Protein AF-A0A523X167-F1 (afdb_monomer)

pLDDT: mean 86.19, std 8.39, range [55.31, 96.5]

Sequence (104 aa):
MRIRGDSLAAKPEFFGSTLERIMFLKKIFFRIPFRYQFQLIYELFSRGAWRDGSVGLAWARLRVEVWRMIELKKKEIILTGSEPEIPKPPKGNFDSRLQSSDLQ

Radius of gyration: 19.82 Å; Cα contacts (8 Å, |Δi|>4): 57; chains: 1; bounding box: 40×54×38 Å

Solvent-accessible surface area (backbone atoms only — not comparable to full-atom values): 6371 Å² total; per-residue (Å²): 133,65,89,86,65,68,77,68,97,51,68,60,30,86,92,54,56,76,66,18,33,51,39,30,50,62,64,48,48,82,76,45,83,65,42,60,57,55,48,34,51,42,39,26,67,78,70,44,24,60,79,54,46,71,60,22,47,51,51,31,49,51,55,41,47,54,56,50,51,54,51,52,53,52,51,51,31,68,75,68,72,52,82,81,82,76,81,76,74,76,85,72,79,78,58,70,72,65,76,72,40,97,87,118

Foldseek 3Di:
DDLVPDDQPDDQDCPDPPSNVVVVCVVCLVVDPPSLVVQLVCQCPVVVLVVVPPVSNVVSVVVSVVVVVVVVVSVVCVVVVDDDDDDDPPPDDPPPVVVPDPPD

Structure (mmCIF, N/CA/C/O backbone):
data_AF-A0A523X167-F1
#
_entry.id   AF-A0A523X167-F1
#
loop_
_atom_site.group_PDB
_atom_site.id
_atom_site.type_symbol
_atom_site.label_atom_id
_atom_site.label_alt_id
_atom_site.label_comp_id
_atom_site.label_asym_id
_atom_site.label_entity_id
_atom_site.label_seq_id
_atom_site.pdbx_PDB_ins_code
_atom_site.Cartn_x
_atom_site.Cartn_y
_atom_site.Cartn_z
_atom_site.occupancy
_atom_site.B_iso_or_equiv
_atom_site.auth_seq_id
_atom_site.auth_comp_id
_atom_site.auth_asym_id
_atom_site.auth_atom_id
_atom_site.pdbx_PDB_model_num
ATOM 1 N N . MET A 1 1 ? -3.475 -0.025 8.152 1.00 55.31 1 MET A N 1
ATOM 2 C CA . MET A 1 1 ? -4.339 0.329 9.296 1.00 55.31 1 MET A CA 1
ATOM 3 C C . MET A 1 1 ? -5.176 -0.893 9.602 1.00 55.31 1 MET A C 1
ATOM 5 O O . MET A 1 1 ? -5.803 -1.400 8.680 1.00 55.31 1 MET A O 1
ATOM 9 N N . ARG A 1 2 ? -5.086 -1.420 10.822 1.00 61.44 2 ARG A N 1
ATOM 10 C CA . ARG A 1 2 ? -5.848 -2.603 11.233 1.00 61.44 2 ARG A CA 1
ATOM 11 C C . ARG A 1 2 ? -7.291 -2.179 11.523 1.00 61.44 2 ARG A C 1
ATOM 13 O O . ARG A 1 2 ? -7.512 -1.049 11.950 1.00 61.44 2 ARG A O 1
ATOM 20 N N . ILE A 1 3 ? -8.256 -3.041 11.212 1.00 64.06 3 ILE A N 1
ATOM 21 C CA . ILE A 1 3 ? -9.694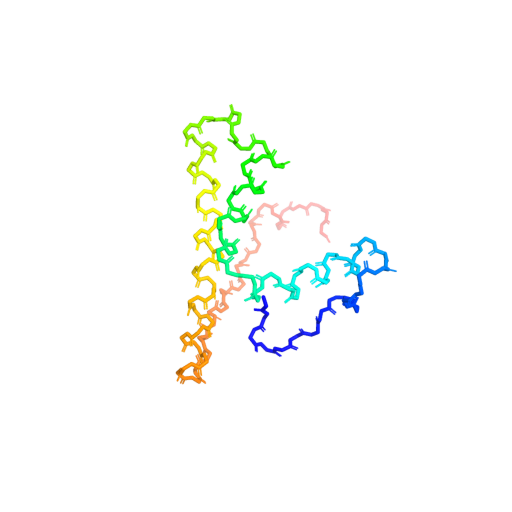 -2.752 11.370 1.00 64.06 3 ILE A CA 1
ATOM 22 C C . ILE A 1 3 ? -10.068 -2.652 12.852 1.00 64.06 3 ILE A C 1
ATOM 24 O O . ILE A 1 3 ? -10.829 -1.773 13.229 1.00 64.06 3 ILE A O 1
ATOM 28 N N . ARG A 1 4 ? -9.395 -3.436 13.699 1.00 65.00 4 ARG A N 1
ATOM 29 C CA . ARG A 1 4 ? -9.589 -3.502 15.155 1.00 65.00 4 ARG A CA 1
ATOM 30 C C . ARG A 1 4 ? -9.104 -2.283 15.948 1.00 65.00 4 ARG A C 1
ATOM 32 O O . ARG A 1 4 ? -9.073 -2.323 17.168 1.00 65.00 4 ARG A O 1
ATOM 39 N N . GLY A 1 5 ? -8.714 -1.198 15.275 1.00 64.62 5 GLY A N 1
ATOM 40 C CA . GLY A 1 5 ? -8.297 0.033 15.951 1.00 64.62 5 GLY A CA 1
ATOM 41 C C . GLY A 1 5 ? -6.980 -0.073 16.726 1.00 64.62 5 GLY A C 1
ATOM 42 O O . GLY A 1 5 ? -6.720 0.795 17.553 1.00 64.62 5 GLY A O 1
ATOM 43 N N . ASP A 1 6 ? -6.151 -1.091 16.457 1.00 70.56 6 ASP A N 1
ATOM 44 C CA . ASP A 1 6 ? -4.851 -1.261 17.113 1.00 70.56 6 ASP A CA 1
ATOM 45 C C . ASP A 1 6 ? -4.046 0.045 17.109 1.00 70.56 6 ASP A C 1
ATOM 47 O O . ASP A 1 6 ? -3.909 0.718 16.075 1.00 70.56 6 ASP A O 1
ATOM 51 N N . SER A 1 7 ? -3.486 0.374 18.272 1.00 75.88 7 SER A N 1
ATOM 52 C CA . SER A 1 7 ? -2.630 1.538 18.450 1.00 75.88 7 SER A CA 1
ATOM 53 C C . SER A 1 7 ? -1.422 1.480 17.508 1.00 75.88 7 SER A C 1
ATOM 55 O O . SER A 1 7 ? -0.874 0.420 17.190 1.00 75.88 7 SER A O 1
ATOM 57 N N . LEU A 1 8 ? -1.007 2.653 17.016 1.00 79.19 8 LEU A N 1
ATOM 58 C CA . LEU A 1 8 ? 0.265 2.773 16.307 1.00 79.19 8 LEU A CA 1
ATOM 59 C C . LEU A 1 8 ? 1.397 2.363 17.254 1.00 79.19 8 LEU A C 1
ATOM 61 O O . LEU A 1 8 ? 1.334 2.637 18.449 1.00 79.19 8 LEU A O 1
ATOM 65 N N . ALA A 1 9 ? 2.447 1.750 16.705 1.00 83.25 9 ALA A N 1
ATOM 66 C CA . ALA A 1 9 ? 3.568 1.251 17.505 1.00 83.25 9 ALA A CA 1
ATOM 67 C C . ALA A 1 9 ? 4.288 2.356 18.305 1.00 83.25 9 ALA A C 1
ATOM 69 O O . ALA A 1 9 ? 4.939 2.057 19.298 1.00 83.25 9 ALA A O 1
ATOM 70 N N . ALA A 1 10 ? 4.165 3.620 17.884 1.00 87.50 10 ALA A N 1
ATOM 71 C CA . ALA A 1 10 ? 4.547 4.783 18.675 1.00 87.50 10 ALA A CA 1
ATOM 72 C C . ALA A 1 10 ? 3.672 5.993 18.339 1.00 87.50 10 ALA A C 1
ATOM 74 O O . ALA A 1 10 ? 2.889 5.983 17.379 1.00 87.50 10 ALA A O 1
ATOM 75 N N . LYS A 1 11 ? 3.845 7.056 19.126 1.00 87.88 11 LYS A N 1
ATOM 76 C CA . LYS A 1 11 ? 3.150 8.325 18.944 1.00 87.88 11 LYS A CA 1
ATOM 77 C C . LYS A 1 11 ? 3.591 8.988 17.624 1.00 87.88 11 LYS A C 1
ATOM 79 O O . LYS A 1 11 ? 4.781 9.079 17.345 1.00 87.88 11 LYS A O 1
ATOM 84 N N . PRO A 1 12 ? 2.658 9.425 16.764 1.00 87.81 12 PRO A N 1
ATOM 85 C CA . PRO A 1 12 ? 3.004 10.044 15.489 1.00 87.81 12 PRO A CA 1
ATOM 86 C C . PRO A 1 12 ? 3.396 11.514 15.690 1.00 87.81 12 PRO A C 1
ATOM 88 O O . PRO A 1 12 ? 2.522 12.382 15.715 1.00 87.81 12 PRO A O 1
ATOM 91 N N . GLU A 1 13 ? 4.694 11.791 15.799 1.00 89.00 13 GLU A N 1
ATOM 92 C CA . GLU A 1 13 ? 5.243 13.149 15.907 1.00 89.00 13 GLU A CA 1
ATOM 93 C C . GLU A 1 13 ? 6.094 13.520 14.682 1.00 89.00 13 GLU A C 1
ATOM 95 O O . GLU A 1 13 ? 6.815 12.690 14.128 1.00 89.00 13 GLU A O 1
ATOM 100 N N . PHE A 1 14 ? 5.998 14.778 14.233 1.00 83.69 14 PHE A N 1
ATOM 101 C CA . PHE A 1 14 ? 6.737 15.259 13.058 1.00 83.69 14 PHE A CA 1
ATOM 102 C C . PHE A 1 14 ? 8.218 15.522 13.372 1.00 83.69 14 PHE A C 1
ATOM 104 O O . PHE A 1 14 ? 9.092 15.174 12.581 1.00 83.69 14 PHE A O 1
ATOM 111 N N . PHE A 1 15 ? 8.501 16.066 14.558 1.00 85.12 15 PHE A N 1
ATOM 112 C CA . PHE A 1 15 ? 9.850 16.341 15.060 1.00 85.12 15 PHE A CA 1
ATOM 113 C C . PHE A 1 15 ? 10.272 15.340 16.144 1.00 85.12 15 PHE A C 1
ATOM 115 O O . PHE A 1 15 ? 10.771 15.722 17.194 1.00 85.12 15 PHE A O 1
ATOM 122 N N . GLY A 1 16 ? 10.065 14.051 15.879 1.00 88.25 16 GLY A N 1
ATOM 123 C CA . GLY A 1 16 ? 10.461 12.966 16.778 1.00 88.25 16 GLY A CA 1
ATOM 124 C C . GLY A 1 16 ? 11.645 12.144 16.266 1.00 88.25 16 GLY A C 1
ATOM 125 O O . GLY A 1 16 ? 12.353 12.526 15.323 1.00 88.25 16 GLY A O 1
ATOM 126 N N . SER A 1 17 ? 11.808 10.973 16.868 1.00 90.38 17 SER A N 1
ATOM 127 C CA . SER A 1 17 ? 12.649 9.865 16.416 1.00 90.38 17 SER A CA 1
ATOM 128 C C . SER A 1 17 ? 12.225 9.333 15.038 1.00 90.38 17 SER A C 1
ATOM 130 O O . SER A 1 17 ? 11.115 9.571 14.555 1.00 90.38 17 SER A O 1
ATOM 132 N N . THR A 1 18 ? 13.100 8.560 14.389 1.00 88.94 18 THR A N 1
ATOM 133 C CA . THR A 1 18 ? 12.832 7.953 13.071 1.00 88.94 18 THR A CA 1
ATOM 134 C C . THR A 1 18 ? 11.518 7.168 13.049 1.00 88.94 18 THR A C 1
ATOM 136 O O . THR A 1 18 ? 10.754 7.256 12.087 1.00 88.94 18 THR A O 1
ATOM 139 N N . LEU A 1 19 ? 11.221 6.432 14.123 1.00 88.75 19 LEU A N 1
ATOM 140 C CA . LEU A 1 19 ? 10.011 5.621 14.229 1.00 88.75 19 LEU A CA 1
ATOM 141 C C . LEU A 1 19 ? 8.756 6.505 14.323 1.00 88.75 19 LEU A C 1
ATOM 143 O O . LEU A 1 19 ? 7.782 6.252 13.613 1.00 88.75 19 LEU A O 1
ATOM 147 N N . GLU A 1 20 ? 8.791 7.578 15.111 1.00 89.56 20 GLU A N 1
ATOM 148 C CA . GLU A 1 20 ? 7.676 8.527 15.255 1.00 89.56 20 GLU A CA 1
ATOM 149 C C . GLU A 1 20 ? 7.375 9.251 13.938 1.00 89.56 20 GLU A C 1
ATOM 151 O O . GLU A 1 20 ? 6.210 9.344 13.542 1.00 89.56 20 GLU A O 1
ATOM 156 N N . ARG A 1 21 ? 8.415 9.641 13.186 1.00 87.00 21 ARG A N 1
ATOM 157 C CA . ARG A 1 21 ? 8.266 10.236 11.846 1.00 87.00 21 ARG A CA 1
ATOM 158 C C . ARG A 1 21 ? 7.640 9.262 10.849 1.00 87.00 21 ARG A C 1
ATOM 160 O O . ARG A 1 21 ? 6.774 9.650 10.066 1.00 87.00 21 ARG A O 1
ATOM 167 N N . ILE A 1 22 ? 8.014 7.981 10.897 1.00 86.12 22 ILE A N 1
ATOM 168 C CA . ILE A 1 22 ? 7.384 6.933 10.076 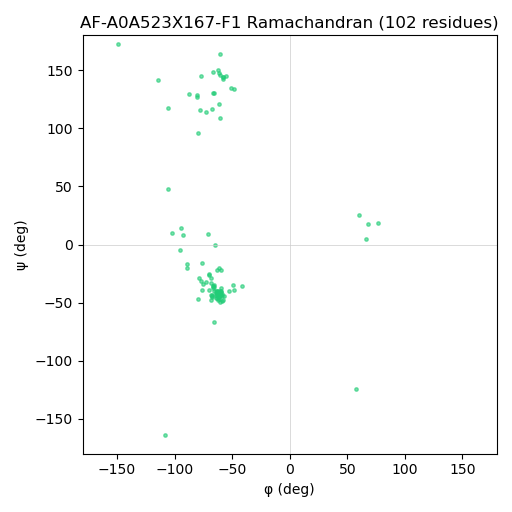1.00 86.12 22 ILE A CA 1
ATOM 169 C C . ILE A 1 22 ? 5.903 6.774 10.451 1.00 86.12 22 ILE A C 1
ATOM 171 O O . ILE A 1 22 ? 5.056 6.631 9.567 1.00 86.12 22 ILE A O 1
ATOM 175 N N . MET A 1 23 ? 5.564 6.814 11.743 1.00 87.44 23 MET A N 1
ATOM 176 C CA . MET A 1 23 ? 4.169 6.747 12.197 1.00 87.44 23 MET A CA 1
ATOM 177 C C . MET A 1 23 ? 3.372 7.987 11.779 1.00 87.44 23 MET A C 1
ATOM 179 O O . MET A 1 23 ? 2.217 7.858 11.368 1.00 87.44 23 MET A O 1
ATOM 183 N N . PHE A 1 24 ? 3.990 9.168 11.803 1.00 87.06 24 PHE A N 1
ATOM 184 C CA . PHE A 1 24 ? 3.405 10.408 11.300 1.00 87.06 24 PHE A CA 1
ATOM 185 C C . PHE A 1 24 ? 3.112 10.336 9.797 1.00 87.06 24 PHE A C 1
ATOM 187 O O . PHE A 1 24 ? 1.982 10.599 9.376 1.00 87.06 24 PHE A O 1
ATOM 194 N N . LEU A 1 25 ? 4.076 9.880 8.991 1.00 83.38 25 LEU A N 1
ATOM 195 C CA . LEU A 1 25 ? 3.878 9.663 7.556 1.00 83.38 25 LEU A CA 1
ATOM 196 C C . LEU A 1 25 ? 2.761 8.648 7.291 1.00 83.38 25 LEU A C 1
ATOM 198 O O . LEU A 1 25 ? 1.884 8.909 6.471 1.00 83.38 25 LEU A O 1
ATOM 202 N N . LYS A 1 26 ? 2.716 7.534 8.034 1.00 81.62 26 LYS A N 1
ATOM 203 C CA . LYS A 1 26 ? 1.623 6.548 7.940 1.00 81.62 26 LYS A CA 1
ATOM 204 C C . LYS A 1 26 ? 0.256 7.151 8.264 1.00 81.62 26 LYS A C 1
ATOM 206 O O . LYS A 1 26 ? -0.731 6.775 7.633 1.00 81.62 26 LYS A O 1
ATOM 211 N N . LYS A 1 27 ? 0.186 8.069 9.234 1.00 83.69 27 LYS A N 1
ATOM 212 C CA . LYS A 1 27 ? -1.053 8.766 9.609 1.00 83.69 27 LYS A CA 1
ATOM 213 C C . LYS A 1 27 ? -1.527 9.703 8.496 1.00 83.69 27 LYS A C 1
ATOM 215 O O . LYS A 1 27 ? -2.712 9.712 8.175 1.00 83.69 27 LYS A O 1
ATOM 220 N N . ILE A 1 28 ? -0.616 10.466 7.896 1.00 85.25 28 ILE A N 1
ATOM 221 C CA . ILE A 1 28 ? -0.945 11.447 6.852 1.00 85.25 28 ILE A CA 1
ATOM 222 C C . ILE A 1 28 ? -1.176 10.810 5.483 1.00 85.25 28 ILE A C 1
ATOM 224 O O . ILE A 1 28 ? -1.976 11.333 4.711 1.00 85.25 28 ILE A O 1
ATOM 228 N N . PHE A 1 29 ? -0.547 9.672 5.190 1.00 80.50 29 PHE A N 1
ATOM 229 C CA . PHE A 1 29 ? -0.620 8.998 3.892 1.00 80.50 29 PHE A CA 1
ATOM 230 C C . PHE A 1 29 ? -2.054 8.843 3.357 1.00 80.50 29 PHE A C 1
ATOM 232 O O . PHE A 1 29 ? -2.308 9.051 2.174 1.00 80.50 29 PHE A O 1
ATOM 239 N N . PHE A 1 30 ? -3.019 8.546 4.232 1.00 75.19 30 PHE A N 1
ATOM 240 C CA . PHE A 1 30 ? -4.421 8.355 3.846 1.00 75.19 30 PHE A CA 1
ATOM 241 C C . PHE A 1 30 ? -5.187 9.654 3.557 1.00 75.19 30 PHE A C 1
ATOM 243 O O . PHE A 1 30 ? -6.247 9.599 2.938 1.00 75.19 30 PHE A O 1
ATOM 250 N N . ARG A 1 31 ? -4.660 10.812 3.970 1.00 82.56 31 ARG A N 1
ATOM 251 C CA . ARG A 1 31 ? -5.24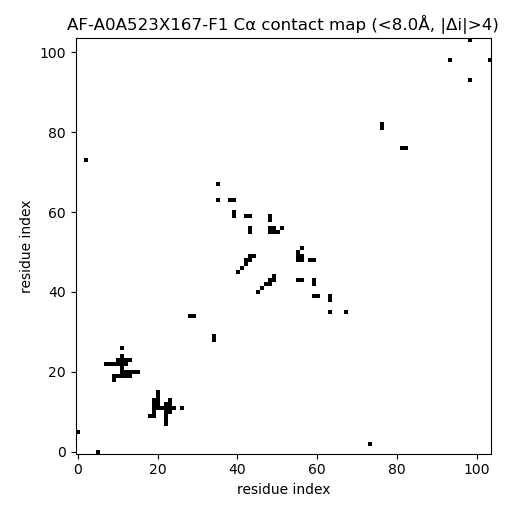9 12.135 3.709 1.00 82.56 31 ARG A CA 1
ATOM 252 C C . ARG A 1 31 ? -4.755 12.754 2.397 1.00 82.56 31 ARG A C 1
ATOM 254 O O . ARG A 1 31 ? -5.382 13.681 1.898 1.00 82.56 31 ARG A O 1
ATOM 261 N N . ILE A 1 32 ? -3.655 12.248 1.837 1.00 84.69 32 ILE A N 1
ATOM 262 C CA . ILE A 1 32 ? -3.047 12.794 0.621 1.00 84.69 32 ILE A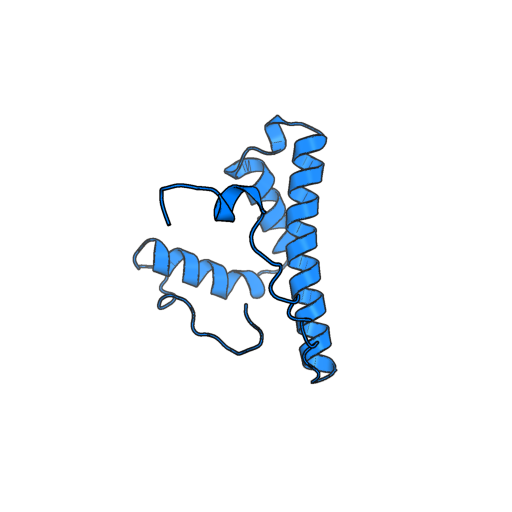 CA 1
ATOM 263 C C . ILE A 1 32 ? -3.801 12.281 -0.628 1.00 84.69 32 ILE A C 1
ATOM 265 O O . ILE A 1 32 ? -3.972 11.062 -0.784 1.00 84.69 32 ILE A O 1
ATOM 269 N N . PRO A 1 33 ? -4.255 13.170 -1.536 1.00 83.69 33 PRO A N 1
ATOM 270 C CA . PRO A 1 33 ? -4.769 12.761 -2.843 1.00 83.69 33 PRO A CA 1
ATOM 271 C C . PRO A 1 33 ? -3.638 12.164 -3.697 1.00 83.69 33 PRO A C 1
ATOM 273 O O . PRO A 1 33 ? -2.487 12.558 -3.566 1.00 83.69 33 PRO A O 1
ATOM 276 N N . PHE A 1 34 ? -3.939 11.198 -4.570 1.00 87.06 34 PHE A N 1
ATOM 277 C CA . PHE A 1 34 ? -2.927 10.488 -5.381 1.00 87.06 34 PHE A CA 1
ATOM 278 C C . PHE A 1 34 ? -1.852 9.725 -4.574 1.00 87.06 34 PHE A C 1
ATOM 280 O O . PHE A 1 34 ? -0.752 9.462 -5.059 1.00 87.06 34 PHE A O 1
ATOM 287 N N . ARG A 1 35 ? -2.160 9.311 -3.336 1.00 89.06 35 ARG A N 1
ATOM 288 C CA . ARG A 1 35 ? -1.246 8.539 -2.465 1.00 89.06 35 ARG A CA 1
ATOM 289 C C . ARG A 1 35 ? -0.605 7.314 -3.133 1.00 89.06 35 ARG A C 1
ATOM 291 O O . ARG A 1 35 ? 0.552 7.004 -2.866 1.00 89.06 35 ARG A O 1
ATOM 298 N N . TYR A 1 36 ? -1.327 6.640 -4.026 1.00 91.00 36 TYR A N 1
ATOM 299 C CA . TYR A 1 36 ? -0.828 5.463 -4.740 1.00 91.00 36 TYR A CA 1
ATOM 300 C C . TYR A 1 36 ? 0.213 5.813 -5.804 1.00 91.00 36 TYR A C 1
ATOM 302 O O . TYR A 1 36 ? 1.142 5.041 -6.016 1.00 91.00 36 TYR A O 1
ATOM 310 N N . GLN A 1 37 ? 0.106 6.985 -6.431 1.00 92.81 37 GLN A N 1
ATOM 311 C CA . GLN A 1 37 ? 1.113 7.503 -7.350 1.00 92.81 37 GLN A CA 1
ATOM 312 C C . GLN A 1 37 ? 2.395 7.841 -6.589 1.00 92.81 37 GLN A C 1
ATOM 314 O O . GLN A 1 37 ? 3.470 7.421 -7.005 1.00 92.81 37 GLN A O 1
ATOM 319 N N . PHE A 1 38 ? 2.293 8.508 -5.434 1.00 91.12 38 PHE A N 1
ATOM 320 C CA . PHE A 1 38 ? 3.457 8.749 -4.574 1.00 91.12 38 PHE A CA 1
ATOM 321 C C . PHE A 1 38 ? 4.106 7.449 -4.107 1.00 91.12 38 PHE A C 1
ATOM 323 O O . PHE A 1 38 ? 5.328 7.330 -4.108 1.00 91.12 38 PHE A O 1
ATOM 330 N N . GLN A 1 39 ? 3.295 6.452 -3.757 1.00 91.00 39 GLN A N 1
ATOM 331 C CA . GLN A 1 39 ? 3.805 5.142 -3.389 1.00 91.00 39 GLN A CA 1
ATOM 332 C C . GLN A 1 39 ? 4.485 4.427 -4.563 1.00 91.00 39 GLN A C 1
ATOM 334 O O . GLN A 1 39 ? 5.534 3.820 -4.370 1.00 91.00 39 GLN A O 1
ATOM 339 N N . LEU A 1 40 ? 3.930 4.523 -5.773 1.00 94.12 40 LEU A N 1
ATOM 340 C CA . LEU A 1 40 ? 4.547 3.969 -6.976 1.00 94.12 40 LEU A CA 1
ATOM 341 C C . LEU A 1 40 ? 5.904 4.626 -7.249 1.00 94.12 40 LEU A C 1
ATOM 343 O O . LEU A 1 40 ? 6.882 3.928 -7.485 1.00 94.12 40 LEU A O 1
ATOM 347 N N . ILE A 1 41 ? 5.967 5.958 -7.169 1.00 93.94 41 ILE A N 1
ATOM 348 C CA . ILE A 1 41 ? 7.204 6.737 -7.316 1.00 93.94 41 ILE A CA 1
ATOM 349 C C . ILE A 1 41 ? 8.221 6.302 -6.254 1.00 93.94 41 ILE A C 1
ATOM 351 O O . ILE A 1 41 ? 9.378 6.058 -6.580 1.00 93.94 41 ILE A O 1
ATOM 355 N N . TYR A 1 42 ? 7.798 6.133 -5.002 1.00 92.38 42 TYR A N 1
ATOM 356 C CA . TYR A 1 42 ? 8.667 5.652 -3.929 1.00 92.38 42 TYR A CA 1
ATOM 357 C C . TYR A 1 42 ? 9.236 4.249 -4.210 1.00 92.38 42 TYR A C 1
ATOM 359 O O . TYR A 1 42 ? 10.445 4.043 -4.112 1.00 92.38 42 TYR A O 1
ATOM 367 N N . GLU A 1 43 ? 8.398 3.281 -4.588 1.00 93.38 43 GLU A N 1
ATOM 368 C CA . GLU A 1 43 ? 8.854 1.914 -4.886 1.00 93.38 43 GLU A CA 1
ATOM 369 C C . GLU A 1 43 ? 9.753 1.886 -6.137 1.00 93.38 43 GLU A C 1
ATOM 371 O O . GLU A 1 43 ? 10.737 1.149 -6.169 1.00 93.38 43 GLU A O 1
ATOM 376 N N . LEU A 1 44 ? 9.477 2.733 -7.135 1.00 94.19 44 LEU A N 1
ATOM 377 C CA . LEU A 1 44 ? 10.333 2.886 -8.308 1.00 94.19 44 LEU A CA 1
ATOM 378 C C . LEU A 1 44 ? 11.686 3.482 -7.922 1.00 94.19 44 LEU A C 1
ATOM 380 O O . LEU A 1 44 ? 12.691 2.786 -8.020 1.00 94.19 44 LEU A O 1
ATOM 384 N N . PHE A 1 45 ? 11.732 4.735 -7.466 1.00 94.06 45 PHE A N 1
ATOM 385 C CA . PHE A 1 45 ? 12.980 5.485 -7.294 1.00 94.06 45 PHE A CA 1
ATOM 386 C C . PHE A 1 45 ? 13.736 5.134 -6.016 1.00 94.06 45 PHE A C 1
ATOM 388 O O . PHE A 1 45 ? 14.940 4.900 -6.075 1.00 94.06 45 PHE A O 1
ATOM 395 N N . SER A 1 46 ? 13.058 5.071 -4.867 1.00 90.44 46 SER A N 1
ATOM 396 C CA . SER A 1 46 ? 13.733 4.860 -3.580 1.00 90.44 46 SER A CA 1
ATOM 397 C C . SER A 1 46 ? 14.180 3.415 -3.382 1.00 90.44 46 SER A C 1
ATOM 399 O O . SER A 1 46 ? 15.219 3.187 -2.770 1.00 90.44 46 SER A O 1
ATOM 401 N N . ARG A 1 47 ? 13.424 2.435 -3.894 1.00 90.00 47 ARG A N 1
ATOM 402 C CA . ARG A 1 47 ? 13.814 1.012 -3.822 1.00 90.00 47 ARG A CA 1
ATOM 403 C C . ARG A 1 47 ? 14.523 0.514 -5.077 1.00 90.00 47 ARG A C 1
ATOM 405 O O . ARG A 1 47 ? 15.009 -0.610 -5.086 1.00 90.00 47 ARG A O 1
ATOM 412 N N . GLY A 1 48 ? 14.619 1.356 -6.104 1.00 92.94 48 GLY A N 1
ATOM 413 C CA . GLY A 1 48 ? 15.379 1.072 -7.316 1.00 92.94 48 GLY A CA 1
ATOM 414 C C . GLY A 1 48 ? 14.696 0.107 -8.280 1.00 92.94 48 GLY A C 1
ATOM 415 O O . GLY A 1 48 ? 15.378 -0.417 -9.154 1.00 92.94 48 GLY A O 1
ATOM 416 N N . ALA A 1 49 ? 13.380 -0.109 -8.180 1.00 93.25 49 ALA A N 1
ATOM 417 C CA . ALA A 1 49 ? 12.667 -1.012 -9.084 1.00 93.25 49 ALA A CA 1
ATOM 418 C C . ALA A 1 49 ? 12.731 -0.561 -10.558 1.00 93.25 49 ALA A C 1
ATOM 420 O O . ALA A 1 49 ? 12.570 -1.373 -11.459 1.00 93.25 49 ALA A O 1
ATOM 421 N N . TRP A 1 50 ? 13.024 0.713 -10.842 1.00 93.38 50 TRP A N 1
ATOM 422 C CA . TRP A 1 50 ? 13.248 1.174 -12.220 1.00 93.38 50 TRP A CA 1
ATOM 423 C C . TRP A 1 50 ? 14.462 0.514 -12.900 1.00 93.38 50 TRP A C 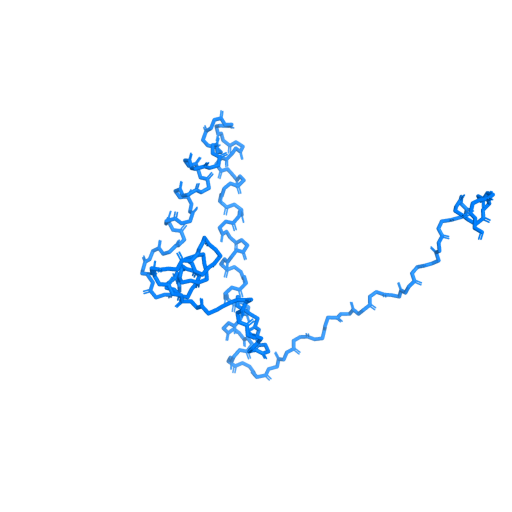1
ATOM 425 O O . TRP A 1 50 ? 14.519 0.469 -14.127 1.00 93.38 50 TRP A O 1
ATOM 435 N N . ARG A 1 51 ? 15.419 -0.013 -12.124 1.00 95.56 51 ARG A N 1
ATOM 436 C CA . ARG A 1 51 ? 16.651 -0.639 -12.635 1.00 95.56 51 ARG A CA 1
ATOM 437 C C . ARG A 1 51 ? 16.386 -1.979 -13.323 1.00 95.56 51 ARG A C 1
ATOM 439 O O . ARG A 1 51 ? 17.125 -2.341 -14.230 1.00 95.56 51 ARG A O 1
ATOM 446 N N . ASP A 1 52 ? 15.295 -2.645 -12.953 1.00 94.94 52 ASP A N 1
ATOM 447 C CA . ASP A 1 52 ? 14.881 -3.943 -13.502 1.00 94.94 52 ASP A CA 1
ATOM 448 C C . ASP A 1 52 ? 13.877 -3.793 -14.666 1.00 94.94 52 ASP A C 1
ATOM 450 O O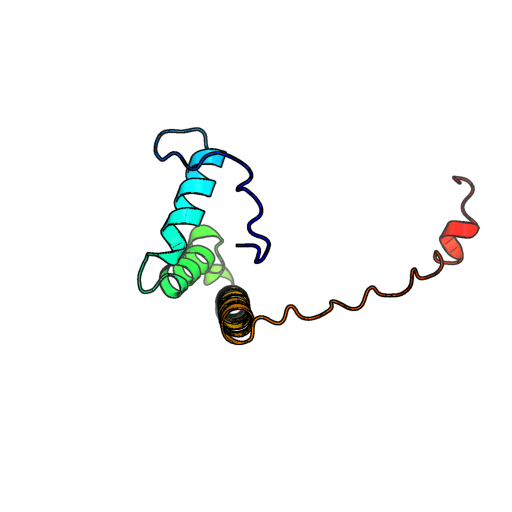 . ASP A 1 52 ? 13.186 -4.744 -15.043 1.00 94.94 52 ASP A O 1
ATOM 454 N N . GLY A 1 53 ? 13.740 -2.582 -15.223 1.00 93.94 53 GLY A N 1
ATOM 455 C CA . GLY A 1 53 ? 12.914 -2.304 -16.398 1.00 93.94 53 GLY A CA 1
ATOM 456 C C . GLY A 1 53 ? 11.441 -2.693 -16.223 1.00 93.94 53 GLY A C 1
ATOM 457 O O . GLY A 1 53 ? 10.756 -2.235 -15.304 1.00 93.94 53 GLY A O 1
ATOM 458 N N . SER A 1 54 ? 10.929 -3.529 -17.132 1.00 94.00 54 SER A N 1
ATOM 459 C CA . SER A 1 54 ? 9.521 -3.952 -17.149 1.00 94.00 54 SER A CA 1
ATOM 460 C C . SER A 1 54 ? 9.138 -4.813 -15.942 1.00 94.00 54 SER A C 1
ATOM 462 O O . SER A 1 54 ? 8.029 -4.667 -15.423 1.00 94.00 54 SER A O 1
ATOM 464 N N . VAL A 1 55 ? 10.051 -5.664 -15.463 1.00 96.50 55 VAL A N 1
ATOM 465 C CA . VAL A 1 55 ? 9.822 -6.553 -14.314 1.00 96.50 55 VAL A CA 1
ATOM 466 C C . VAL A 1 55 ? 9.698 -5.735 -13.037 1.00 96.50 55 VAL A C 1
ATOM 468 O O . VAL A 1 55 ? 8.738 -5.898 -12.284 1.00 96.50 55 VAL A O 1
ATOM 471 N N . GLY A 1 56 ? 10.618 -4.796 -12.822 1.00 95.38 56 GLY A N 1
ATOM 472 C CA . GLY A 1 56 ? 10.564 -3.918 -11.660 1.00 95.38 56 GLY A CA 1
ATOM 473 C C . GLY A 1 56 ? 9.365 -2.966 -11.690 1.00 95.38 56 GLY A C 1
ATOM 474 O O . GLY A 1 56 ? 8.724 -2.748 -10.659 1.00 95.38 56 GLY A O 1
ATOM 475 N N . LEU A 1 57 ? 8.963 -2.480 -12.872 1.00 95.12 57 LEU A N 1
ATOM 476 C CA . LEU A 1 57 ? 7.722 -1.715 -13.023 1.00 95.12 57 LEU A CA 1
ATOM 477 C C . LEU A 1 57 ? 6.482 -2.554 -12.676 1.00 95.12 57 LEU A C 1
ATOM 479 O O . LEU A 1 57 ? 5.592 -2.069 -11.972 1.00 95.12 57 LEU A O 1
ATOM 483 N N . ALA A 1 58 ? 6.414 -3.803 -13.145 1.00 96.31 58 ALA A N 1
ATOM 484 C CA . ALA A 1 58 ? 5.329 -4.722 -12.809 1.00 96.31 58 ALA A CA 1
ATOM 485 C C . ALA A 1 58 ? 5.284 -4.996 -11.299 1.00 96.31 58 ALA A C 1
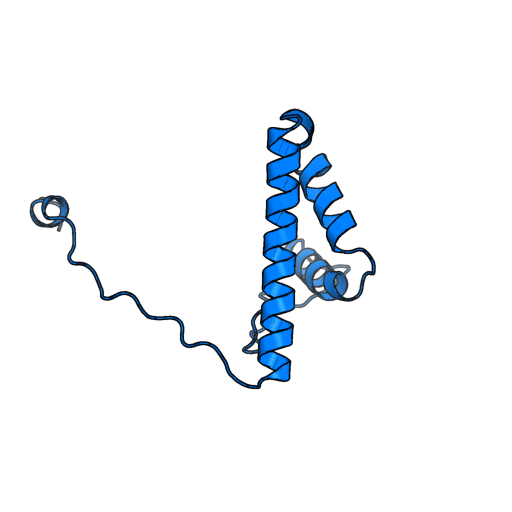ATOM 487 O O . ALA A 1 58 ? 4.223 -4.895 -10.681 1.00 96.31 58 ALA A O 1
ATOM 488 N N . TRP A 1 59 ? 6.441 -5.248 -10.687 1.00 95.88 59 TRP A N 1
ATOM 489 C CA . TRP A 1 59 ? 6.571 -5.441 -9.247 1.00 95.88 59 TRP A CA 1
ATOM 490 C C . TRP A 1 59 ? 6.089 -4.219 -8.451 1.00 95.88 59 TRP A C 1
ATOM 492 O O . TRP A 1 59 ? 5.259 -4.357 -7.551 1.00 95.88 59 TRP A O 1
ATOM 502 N N . ALA A 1 60 ? 6.529 -3.011 -8.815 1.00 95.69 60 ALA A N 1
ATOM 503 C CA . ALA A 1 60 ? 6.128 -1.781 -8.135 1.00 95.69 60 ALA A CA 1
ATOM 504 C C . ALA A 1 60 ? 4.612 -1.532 -8.252 1.00 95.69 60 ALA A C 1
ATOM 506 O O . ALA A 1 60 ? 3.961 -1.162 -7.271 1.00 95.69 60 ALA A O 1
ATOM 507 N N . ARG A 1 61 ? 4.018 -1.805 -9.423 1.00 95.25 61 ARG A N 1
ATOM 508 C CA . ARG A 1 61 ? 2.560 -1.733 -9.626 1.00 95.25 61 ARG A CA 1
ATOM 509 C C . ARG A 1 61 ? 1.808 -2.739 -8.758 1.00 95.25 61 ARG A C 1
ATOM 511 O O . ARG A 1 61 ? 0.852 -2.353 -8.091 1.00 95.25 61 ARG A O 1
ATOM 518 N N . LEU A 1 62 ? 2.256 -3.994 -8.711 1.00 95.94 62 LEU A N 1
ATOM 519 C CA . LEU A 1 62 ? 1.645 -5.028 -7.867 1.00 95.94 62 LEU A CA 1
ATOM 520 C C . LEU A 1 62 ? 1.681 -4.644 -6.386 1.00 95.94 62 LEU A C 1
ATOM 522 O O . LEU A 1 62 ? 0.693 -4.822 -5.675 1.00 95.94 62 LEU A O 1
ATOM 526 N N . ARG A 1 63 ? 2.788 -4.057 -5.915 1.00 94.19 63 ARG A N 1
ATOM 527 C CA . ARG A 1 63 ? 2.893 -3.544 -4.542 1.00 94.19 63 ARG A CA 1
ATOM 528 C C . ARG A 1 63 ? 1.814 -2.508 -4.250 1.00 94.19 63 ARG A C 1
ATOM 530 O O . ARG A 1 63 ? 1.138 -2.619 -3.230 1.00 94.19 63 ARG A O 1
ATOM 537 N N . VAL A 1 64 ? 1.628 -1.538 -5.141 1.00 93.94 64 VAL A N 1
ATOM 538 C CA . VAL A 1 64 ? 0.586 -0.509 -5.011 1.00 93.94 64 VAL A CA 1
ATOM 539 C C . VAL A 1 64 ? -0.816 -1.122 -5.037 1.00 93.94 64 VAL A C 1
ATOM 541 O O . VAL A 1 64 ? -1.651 -0.761 -4.206 1.00 93.94 64 VAL A O 1
ATOM 544 N N . GLU A 1 65 ? -1.066 -2.089 -5.920 1.00 95.31 65 GLU A N 1
ATOM 545 C CA . GLU A 1 65 ? -2.354 -2.787 -5.996 1.00 95.31 65 GLU A CA 1
ATOM 546 C C . GLU A 1 65 ? -2.698 -3.536 -4.711 1.00 95.31 65 GLU A C 1
ATOM 548 O O . GLU A 1 65 ? -3.828 -3.446 -4.237 1.00 95.31 65 GLU A O 1
ATOM 553 N N . VAL A 1 66 ? -1.730 -4.198 -4.072 1.00 93.50 66 VAL A N 1
ATOM 554 C CA . VAL A 1 66 ? -1.948 -4.838 -2.764 1.00 93.50 66 VAL A CA 1
ATOM 555 C C . VAL A 1 66 ? -2.438 -3.823 -1.729 1.00 93.50 66 VAL A C 1
ATOM 557 O O . VAL A 1 66 ? -3.410 -4.080 -1.017 1.00 93.50 66 VAL A O 1
ATOM 560 N N . TRP A 1 67 ? -1.828 -2.638 -1.669 1.00 88.88 67 TRP A N 1
ATOM 561 C CA . TRP A 1 67 ? -2.282 -1.579 -0.762 1.00 88.88 67 TRP A CA 1
ATOM 562 C C . TRP A 1 67 ? -3.671 -1.050 -1.114 1.00 88.88 67 TRP A C 1
ATOM 564 O O . TRP A 1 67 ? -4.462 -0.762 -0.210 1.00 88.88 67 TRP A O 1
ATOM 574 N N . ARG A 1 68 ? -3.990 -0.953 -2.407 1.00 91.69 68 ARG A N 1
ATOM 575 C CA . ARG A 1 68 ? -5.323 -0.572 -2.880 1.00 91.69 68 ARG A CA 1
ATOM 576 C C . ARG A 1 68 ? -6.378 -1.601 -2.486 1.00 91.69 68 ARG A C 1
ATOM 578 O O . ARG A 1 68 ? -7.407 -1.222 -1.932 1.00 91.69 68 ARG A O 1
ATOM 585 N N . MET A 1 69 ? -6.100 -2.887 -2.683 1.00 93.00 69 MET A N 1
ATOM 586 C CA . MET A 1 69 ? -6.990 -3.983 -2.297 1.00 93.00 69 MET A CA 1
ATOM 587 C C . MET A 1 69 ? -7.256 -4.003 -0.790 1.00 93.00 69 MET A C 1
ATOM 589 O O . MET A 1 69 ? -8.408 -4.122 -0.380 1.00 93.00 69 MET A O 1
ATOM 593 N N . ILE A 1 70 ? -6.225 -3.806 0.039 1.00 88.75 70 ILE A N 1
ATOM 594 C CA . ILE A 1 70 ? -6.388 -3.698 1.499 1.00 88.75 70 ILE A CA 1
ATOM 595 C C . ILE A 1 70 ? -7.333 -2.545 1.860 1.00 88.75 70 ILE A C 1
ATOM 597 O O . ILE A 1 70 ? -8.187 -2.691 2.735 1.00 88.75 70 ILE A O 1
ATOM 601 N N . GLU A 1 71 ? -7.199 -1.390 1.203 1.00 88.44 71 GLU A N 1
ATOM 602 C CA . GLU A 1 71 ? -8.074 -0.248 1.468 1.00 88.44 71 GLU A CA 1
ATOM 603 C C . GLU A 1 71 ? -9.521 -0.510 1.032 1.00 88.44 71 GLU A C 1
ATOM 605 O O . GLU A 1 71 ? -10.448 -0.193 1.777 1.00 88.44 71 GLU A O 1
ATOM 610 N N . LEU A 1 72 ? -9.722 -1.099 -0.148 1.00 91.44 72 LEU A N 1
ATOM 611 C CA . LEU A 1 72 ? -11.051 -1.458 -0.640 1.00 91.44 72 LEU A CA 1
ATOM 612 C C . LEU A 1 72 ? -11.724 -2.472 0.283 1.00 91.44 72 LEU A C 1
ATOM 614 O O . LEU A 1 72 ? -12.867 -2.257 0.678 1.00 91.44 72 LEU A O 1
ATOM 618 N N . LYS A 1 73 ? -10.996 -3.509 0.712 1.00 90.38 73 LYS A N 1
ATOM 619 C CA . LYS A 1 73 ? -11.509 -4.490 1.672 1.00 90.38 73 LYS A CA 1
ATOM 620 C C . LYS A 1 73 ? -11.877 -3.831 2.999 1.00 90.38 73 LYS A C 1
ATOM 622 O O . LYS A 1 73 ? -12.921 -4.112 3.568 1.00 90.38 73 LYS A O 1
ATOM 627 N N . LYS A 1 74 ? -11.068 -2.881 3.474 1.00 87.75 74 LYS A N 1
ATOM 628 C CA . LYS A 1 74 ? -11.407 -2.103 4.672 1.00 87.75 74 LYS A CA 1
ATOM 629 C C . LYS A 1 74 ? -12.708 -1.308 4.493 1.00 87.75 74 LYS A C 1
ATOM 631 O O . LYS A 1 74 ? -13.505 -1.258 5.423 1.00 87.75 74 LYS A O 1
ATOM 636 N N . LYS A 1 75 ? -12.921 -0.672 3.336 1.00 89.94 75 LYS A N 1
ATOM 637 C CA . LYS A 1 75 ? -14.168 0.060 3.050 1.00 89.94 75 LYS A CA 1
ATOM 638 C C . LYS A 1 75 ? -15.370 -0.878 3.012 1.00 89.94 75 LYS A C 1
ATOM 640 O O . LYS A 1 75 ? -16.387 -0.555 3.607 1.00 89.94 75 LYS A O 1
ATOM 645 N N . GLU A 1 76 ? -15.233 -2.032 2.368 1.00 92.31 76 GLU A N 1
ATOM 646 C CA . GLU A 1 76 ? -16.283 -3.053 2.322 1.00 92.31 76 GLU A CA 1
ATOM 647 C C . GLU A 1 76 ? -16.648 -3.565 3.724 1.00 92.31 76 GLU A C 1
ATOM 649 O O . GLU A 1 76 ? -17.833 -3.618 4.050 1.00 92.31 76 GLU A O 1
ATOM 654 N N . ILE A 1 77 ? -15.667 -3.817 4.595 1.00 90.75 77 ILE A N 1
ATOM 655 C CA . ILE A 1 77 ? -15.916 -4.222 5.990 1.00 90.75 77 ILE A CA 1
ATOM 656 C C . ILE A 1 77 ? -16.627 -3.121 6.784 1.00 90.75 77 ILE A C 1
ATOM 658 O O . ILE A 1 77 ? -17.565 -3.412 7.518 1.00 90.75 77 ILE A O 1
ATOM 662 N N . ILE A 1 78 ? -16.233 -1.852 6.619 1.00 88.69 78 ILE A N 1
ATOM 663 C CA . ILE A 1 78 ? -16.910 -0.722 7.282 1.00 88.69 78 ILE A CA 1
ATOM 664 C C . ILE A 1 78 ? -18.364 -0.593 6.812 1.00 88.69 78 ILE A C 1
ATOM 666 O O . ILE A 1 78 ? -19.240 -0.323 7.626 1.00 88.69 78 ILE A O 1
ATOM 670 N N . LEU A 1 79 ? -18.618 -0.781 5.514 1.00 92.06 79 LEU A N 1
ATOM 671 C CA . LEU A 1 79 ? -19.959 -0.689 4.931 1.00 92.06 79 LEU A CA 1
ATOM 672 C C . LEU A 1 79 ? -20.866 -1.852 5.350 1.00 92.06 79 LEU A C 1
ATOM 674 O O . LEU A 1 79 ? -22.048 -1.645 5.597 1.00 92.06 79 LEU A O 1
ATOM 678 N N . THR A 1 80 ? -20.318 -3.064 5.424 1.00 91.50 80 THR A N 1
ATOM 679 C CA . THR A 1 80 ? -21.085 -4.292 5.696 1.00 91.50 80 THR A CA 1
ATOM 680 C C . THR A 1 80 ? -21.188 -4.588 7.196 1.00 91.50 80 THR A C 1
ATOM 682 O O . THR A 1 80 ? -22.029 -5.375 7.620 1.00 91.50 80 THR A O 1
ATOM 685 N N . GLY A 1 81 ? -20.298 -4.018 8.016 1.00 87.12 81 GLY A N 1
ATOM 686 C CA . GLY A 1 81 ? -20.188 -4.312 9.450 1.00 87.12 81 GLY A CA 1
ATOM 687 C C . GLY A 1 81 ? -19.733 -5.742 9.769 1.00 87.12 81 GLY A C 1
ATOM 688 O O . GLY A 1 81 ? -19.695 -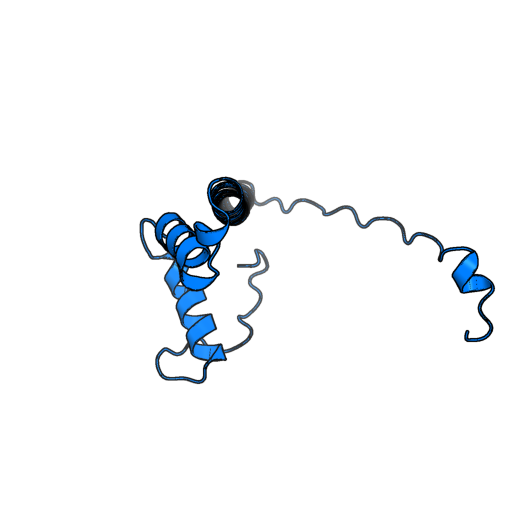6.124 10.934 1.00 87.12 81 GLY A O 1
ATOM 689 N N . SER A 1 82 ? -19.389 -6.535 8.752 1.00 84.88 82 SER A N 1
ATOM 690 C CA . SER A 1 82 ? -19.026 -7.946 8.883 1.00 84.88 82 SER A CA 1
ATOM 691 C C . SER A 1 82 ? -17.520 -8.120 8.707 1.00 84.88 82 SER A C 1
ATOM 693 O O . SER A 1 82 ? -16.974 -7.827 7.641 1.00 84.88 82 SER A O 1
ATOM 695 N N . GLU A 1 83 ? -16.835 -8.599 9.747 1.00 82.94 83 GLU A N 1
ATOM 696 C CA . GLU A 1 83 ? -15.438 -9.024 9.627 1.00 82.94 83 GLU A CA 1
ATOM 697 C C . GLU A 1 83 ? -15.386 -10.437 9.019 1.00 82.94 83 GLU A C 1
ATOM 699 O O . GLU A 1 83 ? -16.058 -11.334 9.526 1.00 82.94 83 GLU A O 1
ATOM 704 N N . PRO A 1 84 ? -14.599 -10.676 7.952 1.00 81.50 84 PRO A N 1
ATOM 705 C CA . PRO A 1 84 ? -14.437 -12.020 7.417 1.00 81.50 84 PRO A CA 1
ATOM 706 C C . PRO A 1 84 ? -13.695 -12.898 8.428 1.00 81.50 84 PRO A C 1
ATOM 708 O O . PRO A 1 84 ? -12.619 -12.533 8.915 1.00 81.50 84 PRO A O 1
ATOM 711 N N . GLU A 1 85 ? -14.237 -14.081 8.704 1.00 83.38 85 GLU A N 1
ATOM 712 C CA . GLU A 1 85 ? -13.536 -15.089 9.488 1.00 83.38 85 GLU A CA 1
ATOM 713 C C . GLU A 1 85 ? -12.340 -15.608 8.688 1.00 83.38 85 GLU A C 1
ATOM 715 O O . GLU A 1 85 ? -12.479 -16.180 7.607 1.00 83.38 85 GLU A O 1
ATOM 720 N N . ILE A 1 86 ? -11.134 -15.378 9.207 1.00 83.00 86 ILE A N 1
ATOM 721 C CA . ILE A 1 86 ? -9.920 -15.936 8.616 1.00 83.00 86 ILE A CA 1
ATOM 722 C C . ILE A 1 86 ? -9.860 -17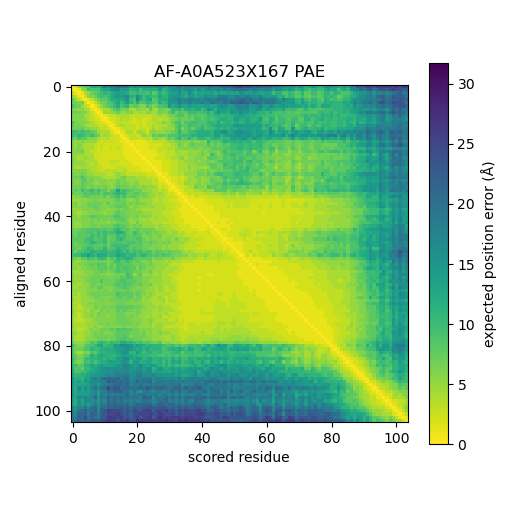.402 9.056 1.00 83.00 86 ILE A C 1
ATOM 724 O O . ILE A 1 86 ? -9.707 -17.646 10.260 1.00 83.00 86 ILE A O 1
ATOM 728 N N . PRO A 1 87 ? -9.954 -18.378 8.133 1.00 85.12 87 PRO A N 1
ATOM 729 C CA . PRO A 1 87 ? -9.857 -19.778 8.505 1.00 85.12 87 PRO A CA 1
ATOM 730 C C . PRO A 1 87 ? -8.481 -20.009 9.125 1.00 85.12 87 PRO A C 1
ATOM 732 O O . PRO A 1 87 ? -7.449 -19.750 8.503 1.00 85.12 87 PRO A O 1
ATOM 735 N N . LYS A 1 88 ? -8.453 -20.467 10.377 1.00 84.00 88 LYS A N 1
ATOM 736 C CA . LYS A 1 88 ? -7.207 -20.923 10.990 1.00 84.00 88 LYS A CA 1
ATOM 737 C C . LYS A 1 88 ? -6.874 -22.261 10.338 1.00 84.00 88 LYS A C 1
ATOM 739 O O . LYS A 1 88 ? -7.648 -23.200 10.529 1.00 84.00 88 LYS A O 1
ATOM 744 N N . PRO A 1 89 ? -5.779 -22.369 9.562 1.00 83.00 89 PRO A N 1
ATOM 745 C CA . PRO A 1 89 ? -5.387 -23.666 9.045 1.00 83.00 89 PRO A CA 1
ATOM 746 C C . PRO A 1 89 ? -5.169 -24.612 10.235 1.00 83.00 89 PRO A C 1
ATOM 748 O O . PRO A 1 89 ? -4.684 -24.163 11.285 1.00 83.00 89 PRO A O 1
ATOM 751 N N . PRO A 1 90 ? -5.538 -25.898 10.116 1.00 84.06 90 PRO A N 1
ATOM 752 C CA . PRO A 1 90 ? -5.215 -26.867 11.150 1.00 84.06 90 PRO A CA 1
ATOM 753 C C . PRO A 1 90 ? -3.702 -26.855 11.377 1.00 84.06 90 PRO A C 1
ATOM 755 O O . PRO A 1 90 ? -2.926 -26.658 10.437 1.00 84.06 90 PRO A O 1
ATOM 758 N N . LYS A 1 91 ? -3.269 -27.050 12.627 1.00 82.69 91 LYS A N 1
ATOM 759 C CA . LYS A 1 91 ? -1.849 -27.287 12.893 1.00 82.69 91 LYS A CA 1
ATOM 760 C C . LYS A 1 91 ? -1.461 -28.554 12.133 1.00 82.69 91 LYS A C 1
ATOM 762 O O . LYS A 1 91 ? -1.915 -29.638 12.485 1.00 82.69 91 LYS A O 1
ATOM 767 N N . GLY A 1 92 ? -0.679 -28.397 11.069 1.00 81.25 92 GLY A N 1
ATOM 768 C CA . GLY A 1 92 ? -0.046 -29.530 10.410 1.00 81.25 92 GLY A CA 1
ATOM 769 C C . GLY A 1 92 ? 0.884 -30.227 11.398 1.00 81.25 92 GLY A C 1
ATOM 770 O O . GLY A 1 92 ? 1.462 -29.575 12.272 1.00 81.25 92 GLY A O 1
ATOM 771 N N . ASN A 1 93 ? 1.022 -31.544 11.270 1.00 83.50 93 ASN A N 1
ATOM 772 C CA . ASN A 1 93 ? 2.065 -32.259 11.995 1.00 83.50 93 ASN A CA 1
ATOM 773 C C . ASN A 1 93 ? 3.438 -31.745 11.548 1.00 83.50 93 ASN A C 1
ATOM 775 O O . ASN A 1 93 ? 3.612 -31.327 10.399 1.00 83.50 93 ASN A O 1
ATOM 779 N N . PHE A 1 94 ? 4.414 -31.785 12.454 1.00 80.94 94 PHE A N 1
ATOM 780 C CA . PHE A 1 94 ? 5.804 -31.548 12.082 1.00 80.94 94 PHE A CA 1
ATOM 781 C C . PHE A 1 94 ? 6.230 -32.562 11.020 1.00 80.94 94 PHE A C 1
ATOM 783 O O . PHE A 1 94 ? 5.813 -33.723 11.074 1.00 80.94 94 PHE A O 1
ATOM 790 N N . ASP A 1 95 ? 7.070 -32.125 10.079 1.00 81.81 95 ASP A N 1
ATOM 791 C CA . ASP A 1 95 ? 7.698 -33.021 9.109 1.00 81.81 95 ASP A CA 1
ATOM 792 C C . ASP A 1 95 ? 8.349 -34.196 9.854 1.00 81.81 95 ASP A C 1
ATOM 794 O O . ASP A 1 95 ? 9.038 -34.003 10.859 1.00 81.81 95 ASP A O 1
ATOM 798 N N . SER A 1 96 ? 8.131 -35.408 9.348 1.00 83.06 96 SER A N 1
ATOM 799 C CA . SER A 1 96 ? 8.777 -36.646 9.794 1.00 83.06 96 SER A CA 1
ATOM 800 C C . SER A 1 96 ? 10.278 -36.499 10.084 1.00 83.06 96 SER A C 1
ATOM 802 O O . SER A 1 96 ? 10.773 -37.065 11.052 1.00 83.06 96 SER A O 1
ATOM 804 N N . ARG A 1 97 ? 10.991 -35.672 9.308 1.00 81.12 97 ARG A N 1
ATOM 805 C CA . ARG A 1 97 ? 12.434 -35.423 9.454 1.00 81.12 97 ARG A CA 1
ATOM 806 C C . ARG A 1 97 ? 12.808 -34.662 10.726 1.00 81.12 97 ARG A C 1
ATOM 808 O O . ARG A 1 97 ? 13.914 -34.821 11.229 1.00 81.12 97 ARG A O 1
ATOM 815 N N . LEU A 1 98 ? 11.909 -33.817 11.232 1.00 77.56 98 LEU A N 1
ATOM 816 C CA . LEU A 1 98 ? 12.115 -33.092 12.490 1.00 77.56 98 LEU A CA 1
ATOM 817 C C . LEU A 1 98 ? 11.882 -34.001 13.695 1.00 77.56 98 LEU A C 1
ATOM 819 O O . LEU A 1 98 ? 12.526 -33.813 14.718 1.00 77.56 98 LEU A O 1
ATOM 823 N N . GLN A 1 99 ? 10.987 -34.983 13.566 1.00 78.75 99 GLN A N 1
ATOM 824 C CA . GLN A 1 99 ? 10.700 -35.954 14.625 1.00 78.75 99 GLN A CA 1
ATOM 825 C C . GLN A 1 99 ? 11.869 -36.922 14.852 1.00 78.75 99 GLN A C 1
ATOM 827 O O . GLN A 1 99 ? 12.027 -37.446 15.945 1.00 78.75 99 GLN A O 1
ATOM 832 N N . SER A 1 100 ? 12.692 -37.147 13.825 1.00 80.06 100 SER A N 1
ATOM 833 C CA . SER A 1 100 ? 13.880 -38.004 13.880 1.00 80.06 100 SER A CA 1
ATOM 834 C C . SER A 1 100 ? 15.177 -37.255 14.215 1.00 80.06 100 SER A C 1
ATOM 836 O O . SER A 1 100 ? 16.253 -37.816 14.041 1.00 80.06 100 SER A O 1
ATOM 838 N N . SER A 1 101 ? 15.109 -35.975 14.588 1.00 80.75 101 SER A N 1
ATOM 839 C CA . SER A 1 101 ? 16.295 -35.162 14.878 1.00 80.75 101 SER A CA 1
ATOM 840 C C . SER A 1 101 ? 16.716 -35.319 16.338 1.00 80.75 101 SER A C 1
ATOM 842 O O . SER A 1 101 ? 15.919 -35.042 17.226 1.00 80.75 101 SER A O 1
ATOM 844 N N . ASP A 1 102 ? 17.993 -35.616 16.582 1.00 78.19 102 ASP A N 1
ATOM 845 C CA . ASP A 1 102 ? 18.594 -35.796 17.921 1.00 78.19 102 ASP A CA 1
ATOM 846 C C . ASP A 1 102 ? 18.618 -34.523 18.801 1.00 78.19 102 ASP A C 1
ATOM 848 O O . ASP A 1 102 ? 19.137 -34.529 19.913 1.00 78.19 102 ASP A O 1
ATOM 852 N N . LEU A 1 103 ? 18.112 -33.403 18.281 1.00 70.50 103 LEU A N 1
ATOM 853 C CA . LEU A 1 103 ? 18.133 -32.074 18.905 1.00 70.50 103 LEU A CA 1
ATOM 854 C C . LEU A 1 103 ? 16.785 -31.664 19.537 1.00 70.50 103 LEU A C 1
ATOM 856 O O . LEU A 1 103 ? 16.618 -30.488 19.869 1.00 70.50 103 LEU A O 1
ATOM 860 N N . GLN A 1 104 ? 15.822 -32.586 19.651 1.00 58.78 104 GLN A N 1
ATOM 861 C CA . GLN A 1 104 ? 14.575 -32.400 20.414 1.00 58.78 104 GLN A CA 1
ATOM 862 C C . GLN A 1 104 ? 14.714 -32.958 21.829 1.00 58.78 104 GLN A C 1
ATOM 864 O O . GLN A 1 104 ? 14.189 -32.294 22.751 1.00 58.78 104 GLN A O 1
#

Secondary structure (DSSP, 8-state):
--TT-PPPSS---TTS-HHHHHHHHHHHHTTSTTHHHHHHHIIIIIT-GGGGHHHHHHHHHHHHHHHHHHHHHHHHHHHH--PPP------PPPPHHHHT-TT-

Mean predicted aligned error: 8.8 Å